Protein AF-A0A7X7SIL6-F1 (afdb_monomer_lite)

pLDDT: mean 84.8, std 18.9, range [36.66, 98.69]

Radius of gyration: 24.72 Å; chains: 1; bounding box: 40×96×41 Å

Structure (mmCIF, N/CA/C/O backbone):
data_AF-A0A7X7SIL6-F1
#
_entry.id   AF-A0A7X7SIL6-F1
#
loop_
_atom_site.group_PDB
_atom_site.id
_atom_site.type_symbol
_atom_site.label_atom_id
_atom_site.label_alt_id
_atom_site.label_comp_id
_atom_site.label_asym_id
_atom_site.label_entity_id
_atom_site.label_seq_id
_atom_site.pdbx_PDB_ins_code
_atom_site.Cartn_x
_atom_site.Cartn_y
_atom_site.Cartn_z
_atom_site.occupancy
_atom_site.B_iso_or_equiv
_atom_site.auth_seq_id
_atom_site.auth_comp_id
_atom_site.auth_asym_id
_atom_site.auth_atom_id
_atom_site.pdbx_PDB_model_num
ATOM 1 N N . MET A 1 1 ? 21.862 -79.704 17.964 1.00 36.66 1 MET A N 1
ATOM 2 C CA . MET A 1 1 ? 20.763 -79.569 16.983 1.00 36.66 1 MET A CA 1
ATOM 3 C C . MET A 1 1 ? 20.140 -78.187 17.140 1.00 36.66 1 MET A C 1
ATOM 5 O O . MET A 1 1 ? 19.714 -77.869 18.236 1.00 36.66 1 MET A O 1
ATOM 9 N N . ARG A 1 2 ? 20.135 -77.414 16.042 1.00 41.56 2 ARG A N 1
ATOM 10 C CA . ARG A 1 2 ? 19.354 -76.194 15.736 1.00 41.56 2 ARG A CA 1
ATOM 11 C C . ARG A 1 2 ? 19.562 -74.917 16.575 1.00 41.56 2 ARG A C 1
ATOM 13 O O . ARG A 1 2 ? 18.847 -74.642 17.527 1.00 41.56 2 ARG A O 1
ATOM 20 N N . MET A 1 3 ? 20.451 -74.065 16.048 1.00 43.28 3 MET A N 1
ATOM 21 C CA . MET A 1 3 ? 20.180 -72.633 15.823 1.00 43.28 3 MET A CA 1
ATOM 22 C C . MET A 1 3 ? 18.725 -72.400 15.377 1.00 43.28 3 MET A C 1
ATOM 24 O O . MET A 1 3 ? 18.294 -73.094 14.456 1.00 43.28 3 MET A O 1
ATOM 28 N N . LEU A 1 4 ? 18.044 -71.366 15.894 1.00 41.38 4 LEU A N 1
ATOM 29 C CA . LEU A 1 4 ? 17.218 -70.483 15.053 1.00 41.38 4 LEU A CA 1
ATOM 30 C C . LEU A 1 4 ? 16.840 -69.150 15.744 1.00 41.38 4 LEU A C 1
ATOM 32 O O . LEU A 1 4 ? 15.942 -69.085 16.570 1.00 41.38 4 LEU A O 1
ATOM 36 N N . ARG A 1 5 ? 17.549 -68.099 15.315 1.00 43.50 5 ARG A N 1
ATOM 37 C CA . ARG A 1 5 ? 17.065 -66.764 14.911 1.00 43.50 5 ARG A CA 1
ATOM 38 C C . ARG A 1 5 ? 16.213 -65.943 15.889 1.00 43.50 5 ARG A C 1
ATOM 40 O O . ARG A 1 5 ? 14.992 -66.022 15.918 1.00 43.50 5 ARG A O 1
ATOM 47 N N . VAL A 1 6 ? 16.910 -64.986 16.501 1.00 51.41 6 VAL A N 1
ATOM 48 C CA . VAL A 1 6 ? 16.450 -63.602 16.686 1.00 51.41 6 VAL A CA 1
ATOM 49 C C . VAL A 1 6 ? 15.884 -63.076 15.357 1.00 51.41 6 VAL A C 1
ATOM 51 O O . VAL A 1 6 ? 16.625 -63.034 14.374 1.00 51.41 6 VAL A O 1
ATOM 54 N N . LEU A 1 7 ? 14.606 -62.682 15.312 1.00 43.66 7 LEU A N 1
ATOM 55 C CA . LEU A 1 7 ? 14.088 -61.737 14.314 1.00 43.66 7 LEU A CA 1
ATOM 56 C C . LEU A 1 7 ? 12.736 -61.143 14.761 1.00 43.66 7 LEU A C 1
ATOM 58 O O . LEU A 1 7 ? 11.783 -61.883 14.966 1.00 43.66 7 LEU A O 1
ATOM 62 N N . SER A 1 8 ? 12.731 -59.816 14.926 1.00 48.06 8 SER A N 1
ATOM 63 C CA . SER A 1 8 ? 11.690 -58.795 14.687 1.00 48.06 8 SER A CA 1
ATOM 64 C C . SER A 1 8 ? 10.222 -59.247 14.529 1.00 48.06 8 SER A C 1
ATOM 66 O O . SER A 1 8 ? 9.923 -60.195 13.819 1.00 48.06 8 SER A O 1
ATOM 68 N N . ILE A 1 9 ? 9.232 -58.526 15.065 1.00 54.16 9 ILE A N 1
ATOM 69 C CA . ILE A 1 9 ? 8.715 -57.289 14.451 1.00 54.16 9 ILE A CA 1
ATOM 70 C C . ILE A 1 9 ? 8.048 -56.409 15.521 1.00 54.16 9 ILE A C 1
ATOM 72 O O . ILE A 1 9 ? 7.044 -56.769 16.130 1.00 54.16 9 ILE A O 1
ATOM 76 N N . VAL A 1 10 ? 8.626 -55.223 15.703 1.00 53.56 10 VAL A N 1
ATOM 77 C CA . VAL A 1 10 ? 7.993 -54.045 16.297 1.00 53.56 10 VAL A CA 1
ATOM 78 C C . VAL A 1 10 ? 6.973 -53.533 15.280 1.00 53.56 10 VAL A C 1
ATOM 80 O O . VAL A 1 10 ? 7.365 -53.096 14.201 1.00 53.56 10 VAL A O 1
ATOM 83 N N . LEU A 1 11 ? 5.679 -53.589 15.597 1.00 47.38 11 LEU A N 1
ATOM 84 C CA . LEU A 1 11 ? 4.640 -52.937 14.799 1.00 47.38 11 LEU A CA 1
ATOM 85 C C . LEU A 1 11 ? 4.266 -51.611 15.474 1.00 47.38 11 LEU A C 1
ATOM 87 O O . LEU A 1 11 ? 3.281 -51.513 16.200 1.00 47.38 11 LEU A O 1
ATOM 91 N N . ALA A 1 12 ? 5.105 -50.596 15.270 1.00 52.91 12 ALA A N 1
ATOM 92 C CA . ALA A 1 12 ? 4.743 -49.216 15.559 1.00 52.91 12 ALA A CA 1
ATOM 93 C C . ALA A 1 12 ? 3.782 -48.753 14.458 1.00 52.91 12 ALA A C 1
ATOM 95 O O . ALA A 1 12 ? 4.189 -48.558 13.312 1.00 52.91 12 ALA A O 1
ATOM 96 N N . VAL A 1 13 ? 2.499 -48.615 14.788 1.00 49.25 13 VAL A N 1
ATOM 97 C CA . VAL A 1 13 ? 1.532 -47.941 13.919 1.00 49.25 13 VAL A CA 1
ATOM 98 C C . VAL A 1 13 ? 1.880 -46.457 13.948 1.00 49.25 13 VAL A C 1
ATOM 100 O O . VAL A 1 13 ? 1.463 -45.713 14.831 1.00 49.25 13 VAL A O 1
ATOM 103 N N . VAL A 1 14 ? 2.714 -46.042 12.999 1.00 49.09 14 VAL A N 1
ATOM 104 C CA . VAL A 1 14 ? 2.932 -44.635 12.683 1.00 49.09 14 VAL A CA 1
ATOM 105 C C . VAL A 1 14 ? 1.649 -44.171 12.006 1.00 49.09 14 VAL A C 1
ATOM 107 O O . VAL A 1 14 ? 1.448 -44.400 10.813 1.00 49.09 14 VAL A O 1
ATOM 110 N N . VAL A 1 15 ? 0.727 -43.588 12.775 1.00 54.38 15 VAL A N 1
ATOM 111 C CA . VAL A 1 15 ? -0.378 -42.838 12.179 1.00 54.38 15 VAL A CA 1
ATOM 112 C C . VAL A 1 15 ? 0.256 -41.616 11.529 1.00 54.38 15 VAL A C 1
ATOM 114 O O . VAL A 1 15 ? 0.599 -40.633 12.178 1.00 54.38 15 VAL A O 1
ATOM 117 N N . SER A 1 16 ? 0.491 -41.759 10.230 1.00 52.75 16 SER A N 1
ATOM 118 C CA . SER A 1 16 ? 0.848 -40.718 9.279 1.00 52.75 16 SER A CA 1
ATOM 119 C C . SER A 1 16 ? -0.270 -39.675 9.237 1.00 52.75 16 SER A C 1
ATOM 121 O O . SER A 1 16 ? -1.106 -39.680 8.335 1.00 52.75 16 SER A O 1
ATOM 123 N N . GLY A 1 17 ? -0.300 -38.784 10.224 1.00 45.69 17 GLY A N 1
ATOM 124 C CA . GLY A 1 17 ? -1.088 -37.560 10.188 1.00 45.69 17 GLY A CA 1
ATOM 125 C C . GLY A 1 17 ? -0.399 -36.529 9.304 1.00 45.69 17 GLY A C 1
ATOM 126 O O . GLY A 1 17 ? 0.140 -35.548 9.801 1.00 45.69 17 GLY A O 1
ATOM 127 N N . CYS A 1 18 ? -0.387 -36.752 7.989 1.00 51.84 18 CYS A N 1
ATOM 128 C CA . CYS A 1 18 ? -0.218 -35.656 7.040 1.00 51.84 18 CYS A CA 1
ATOM 129 C C . CYS A 1 18 ? -1.530 -34.868 6.998 1.00 51.84 18 CYS A C 1
ATOM 131 O O . CYS A 1 18 ? -2.271 -34.939 6.023 1.00 51.84 18 CYS A O 1
ATOM 133 N N . GLU A 1 19 ? -1.830 -34.116 8.053 1.00 47.69 19 GLU A N 1
ATOM 134 C CA . GLU A 1 19 ? -2.733 -32.978 7.922 1.00 47.69 19 GLU A CA 1
ATOM 135 C C . GLU A 1 19 ? -1.925 -31.840 7.299 1.00 47.69 19 GLU A C 1
ATOM 137 O O . GLU A 1 19 ? -1.434 -30.933 7.966 1.00 47.69 19 GLU A O 1
ATOM 142 N N . LEU A 1 20 ? -1.750 -31.906 5.978 1.00 50.84 20 LEU A N 1
ATOM 143 C CA . LEU A 1 20 ? -1.541 -30.699 5.191 1.00 50.84 20 LEU A CA 1
ATOM 144 C C . LEU A 1 20 ? -2.877 -29.950 5.207 1.00 50.84 20 LEU A C 1
ATOM 146 O O . LEU A 1 20 ? -3.678 -30.038 4.280 1.00 50.84 20 LEU A O 1
ATOM 150 N N . VAL A 1 21 ? -3.124 -29.236 6.305 1.00 46.41 21 VAL A N 1
ATOM 151 C CA . VAL A 1 21 ? -4.062 -28.117 6.318 1.00 46.41 21 VAL A CA 1
ATOM 152 C C . VAL A 1 21 ? -3.401 -27.028 5.482 1.00 46.41 21 VAL A C 1
ATOM 154 O O . VAL A 1 21 ? -2.715 -26.150 5.991 1.00 46.41 21 VAL A O 1
ATOM 157 N N . THR A 1 22 ? -3.526 -27.121 4.162 1.00 49.50 22 THR A N 1
ATOM 158 C CA . THR A 1 22 ? -3.454 -25.920 3.336 1.00 49.50 22 THR A CA 1
ATOM 159 C C . THR A 1 22 ? -4.749 -25.170 3.593 1.00 49.50 22 THR A C 1
ATOM 161 O O . THR A 1 22 ? -5.780 -25.497 3.003 1.00 49.50 22 THR A O 1
ATOM 164 N N . ASP A 1 23 ? -4.698 -24.231 4.538 1.00 45.03 23 ASP A N 1
ATOM 165 C CA . ASP A 1 23 ? -5.733 -23.215 4.701 1.00 45.03 23 ASP A CA 1
ATOM 166 C C . ASP A 1 23 ? -5.924 -22.525 3.333 1.00 45.03 23 ASP A C 1
ATOM 168 O O . ASP A 1 23 ? -4.926 -22.126 2.718 1.00 45.03 23 ASP A O 1
ATOM 172 N N . PRO A 1 24 ? -7.147 -22.423 2.779 1.00 47.84 24 PRO A N 1
ATOM 173 C CA . PRO A 1 24 ? -7.345 -21.943 1.415 1.00 47.84 24 PRO A CA 1
ATOM 174 C C . PRO A 1 24 ? -7.050 -20.448 1.191 1.00 47.84 24 PRO A C 1
ATOM 176 O O . PRO A 1 24 ? -7.373 -19.958 0.112 1.00 47.84 24 PRO A O 1
ATOM 179 N N . ASN A 1 25 ? -6.499 -19.701 2.161 1.00 47.56 25 ASN A N 1
ATOM 180 C CA . ASN A 1 25 ? -6.504 -18.232 2.106 1.00 47.56 25 ASN A CA 1
ATOM 181 C C . ASN A 1 25 ? -5.239 -17.492 2.590 1.00 47.56 25 ASN A C 1
ATOM 183 O O . ASN A 1 25 ? -5.263 -16.265 2.713 1.00 47.56 25 ASN A O 1
ATOM 187 N N . ASP A 1 26 ? -4.119 -18.178 2.823 1.00 48.88 26 ASP A N 1
ATOM 188 C CA . ASP A 1 26 ? -2.876 -17.534 3.278 1.00 48.88 26 ASP A CA 1
ATOM 189 C C . ASP A 1 26 ? -2.057 -16.921 2.124 1.00 48.88 26 ASP A C 1
ATOM 191 O O . ASP A 1 26 ? -0.879 -17.233 1.936 1.00 48.88 26 ASP A O 1
ATOM 195 N N . ASP A 1 27 ? -2.636 -15.994 1.351 1.00 63.75 27 ASP A N 1
ATOM 196 C CA . ASP A 1 27 ? -1.776 -15.026 0.663 1.00 63.75 27 ASP A CA 1
ATOM 197 C C . ASP A 1 27 ? -1.141 -14.146 1.752 1.00 63.75 27 ASP A C 1
ATOM 199 O O . ASP A 1 27 ? -1.868 -13.404 2.422 1.00 63.75 27 ASP A O 1
ATOM 203 N N . PRO A 1 28 ? 0.193 -14.164 1.960 1.00 64.31 28 PRO A N 1
ATOM 204 C CA . PRO A 1 28 ? 0.844 -13.351 2.985 1.00 64.31 28 PRO A CA 1
ATOM 205 C C . PRO A 1 28 ? 0.574 -11.845 2.830 1.00 64.31 28 PRO A C 1
ATOM 207 O O . PRO A 1 28 ? 0.765 -11.102 3.794 1.00 64.31 28 PRO A O 1
ATOM 210 N N . ARG A 1 29 ? 0.086 -11.386 1.672 1.00 74.62 29 ARG A N 1
ATOM 211 C CA . ARG A 1 29 ? -0.189 -9.980 1.351 1.00 74.62 29 ARG A CA 1
ATOM 212 C C . ARG A 1 29 ? -1.513 -9.445 1.918 1.00 74.62 29 ARG A C 1
ATOM 214 O O . ARG A 1 29 ? -1.580 -8.248 2.175 1.00 74.62 29 ARG A O 1
ATOM 221 N N . GLY A 1 30 ? -2.518 -10.290 2.168 1.00 88.88 30 GLY A N 1
ATOM 222 C CA . GLY A 1 30 ? -3.854 -9.864 2.619 1.00 88.88 30 GLY A CA 1
ATOM 223 C C . GLY A 1 30 ? -4.868 -9.761 1.477 1.00 88.88 30 GLY A C 1
ATOM 224 O O . GLY A 1 30 ? -4.759 -10.477 0.488 1.00 88.88 30 GLY A O 1
ATOM 225 N N . THR A 1 31 ? -5.857 -8.878 1.611 1.00 94.38 31 THR A N 1
ATOM 226 C CA . THR A 1 31 ? -6.862 -8.605 0.572 1.00 94.38 31 THR A CA 1
ATOM 227 C C . THR A 1 31 ? -6.359 -7.507 -0.358 1.00 94.38 31 THR A C 1
ATOM 229 O O . THR A 1 31 ? -5.846 -6.486 0.101 1.00 94.38 31 THR A O 1
ATOM 232 N N . ARG A 1 32 ? -6.514 -7.692 -1.672 1.00 96.31 32 ARG A N 1
ATOM 233 C CA . ARG A 1 32 ? -6.172 -6.668 -2.668 1.00 96.31 32 ARG A CA 1
ATOM 234 C C . ARG A 1 32 ? -7.030 -5.419 -2.461 1.00 96.31 32 ARG A C 1
ATOM 236 O O . ARG A 1 32 ? -8.249 -5.531 -2.349 1.00 96.31 32 ARG A O 1
ATOM 243 N N . LEU A 1 33 ? -6.405 -4.246 -2.461 1.00 96.81 33 LEU A N 1
ATOM 244 C CA . LEU A 1 33 ? -7.125 -2.978 -2.398 1.00 96.81 33 LEU A CA 1
ATOM 245 C C . LEU A 1 33 ? -7.866 -2.699 -3.721 1.00 96.81 33 LEU A C 1
ATOM 247 O O . LEU A 1 33 ? -7.310 -2.957 -4.798 1.00 96.81 33 LEU A O 1
ATOM 251 N N . PRO A 1 34 ? -9.107 -2.179 -3.664 1.00 95.62 34 PRO A N 1
ATOM 252 C CA . PRO A 1 34 ? -9.817 -1.666 -4.834 1.00 95.62 34 PRO A CA 1
ATOM 253 C C . PRO A 1 34 ? -9.028 -0.574 -5.570 1.00 95.62 34 PRO A C 1
ATOM 255 O O . PRO A 1 34 ? -8.187 0.100 -4.981 1.00 95.62 34 PRO A O 1
ATOM 258 N N . SER A 1 35 ? -9.334 -0.344 -6.850 1.00 92.62 35 SER A N 1
ATOM 259 C CA . SER A 1 35 ? -8.686 0.709 -7.655 1.00 92.62 35 SER A CA 1
ATOM 260 C C . SER A 1 35 ? -8.896 2.123 -7.114 1.00 92.62 35 SER A C 1
ATOM 262 O O . SER A 1 35 ? -8.065 2.990 -7.356 1.00 92.62 35 SER A O 1
ATOM 264 N N . ASP A 1 36 ? -9.988 2.346 -6.386 1.00 96.06 36 ASP A N 1
ATOM 265 C CA . ASP A 1 36 ? -10.307 3.645 -5.781 1.00 96.06 36 ASP A CA 1
ATOM 266 C C . ASP A 1 36 ? -9.560 3.856 -4.450 1.00 96.06 36 ASP A C 1
ATOM 268 O O . ASP A 1 36 ? -9.500 4.966 -3.928 1.00 96.06 36 ASP A O 1
ATOM 272 N N . ASP A 1 37 ? -8.962 2.785 -3.922 1.00 97.31 37 ASP A N 1
ATOM 273 C CA . ASP A 1 37 ? -8.231 2.747 -2.656 1.00 97.31 37 ASP A CA 1
ATOM 274 C C . ASP A 1 37 ? -6.735 2.502 -2.853 1.00 97.31 37 ASP A C 1
ATOM 276 O O . ASP A 1 37 ? -5.971 2.530 -1.890 1.00 97.31 37 ASP A O 1
ATOM 280 N N . PHE A 1 38 ? -6.294 2.249 -4.083 1.00 98.00 38 PHE A N 1
ATOM 281 C CA . PHE A 1 38 ? -4.886 2.139 -4.411 1.00 98.00 38 PHE A CA 1
ATOM 282 C C . PHE A 1 38 ? -4.599 2.669 -5.809 1.00 98.00 38 PHE A C 1
ATOM 284 O O . PHE A 1 38 ? -5.112 2.161 -6.808 1.00 98.00 38 PHE A O 1
ATOM 291 N N . SER A 1 39 ? -3.677 3.623 -5.882 1.00 97.19 39 SER A N 1
ATOM 292 C CA . SER A 1 39 ? -3.129 4.107 -7.139 1.00 97.19 39 SER A CA 1
ATOM 293 C C . SER A 1 39 ? -1.608 4.153 -7.073 1.00 97.19 39 SER A C 1
ATOM 295 O O . SER A 1 39 ? -1.006 4.350 -6.019 1.00 97.19 39 SER A O 1
ATOM 297 N N . ALA A 1 40 ? -0.964 3.949 -8.218 1.00 96.06 40 ALA A N 1
ATOM 298 C CA . ALA A 1 40 ? 0.470 4.134 -8.345 1.00 96.06 40 ALA A CA 1
ATOM 299 C C . ALA A 1 40 ? 0.819 4.622 -9.745 1.00 96.06 40 ALA A C 1
ATOM 301 O O . ALA A 1 40 ? 0.290 4.133 -10.748 1.00 96.06 40 ALA A O 1
ATOM 302 N N . ARG A 1 41 ? 1.752 5.566 -9.817 1.00 93.75 41 ARG A N 1
ATOM 303 C CA . ARG A 1 41 ? 2.192 6.191 -11.064 1.00 93.75 41 ARG A CA 1
ATOM 304 C C . ARG A 1 41 ? 3.706 6.243 -11.135 1.00 93.75 41 ARG A C 1
ATOM 306 O O . ARG A 1 41 ? 4.373 6.544 -10.148 1.00 93.75 41 ARG A O 1
ATOM 313 N N . LEU A 1 42 ? 4.245 5.968 -12.321 1.00 91.94 42 LEU A N 1
ATOM 314 C CA . LEU A 1 42 ? 5.660 6.188 -12.593 1.00 91.94 42 LEU A CA 1
ATOM 315 C C . LEU A 1 42 ? 5.936 7.697 -12.533 1.00 91.94 42 LEU A C 1
ATOM 317 O O . LEU A 1 42 ? 5.282 8.469 -13.230 1.00 91.94 42 LEU A O 1
ATOM 321 N N . VAL A 1 43 ? 6.891 8.100 -11.704 1.00 89.81 43 VAL A N 1
ATOM 322 C CA . VAL A 1 43 ? 7.381 9.476 -11.592 1.00 89.81 43 VAL A CA 1
ATOM 323 C C . VAL A 1 43 ? 8.572 9.616 -12.533 1.00 89.81 43 VAL A C 1
ATOM 325 O O . VAL A 1 43 ? 9.552 8.873 -12.410 1.00 89.81 43 VAL A O 1
ATOM 328 N N . GLN A 1 44 ? 8.478 10.519 -13.509 1.00 80.44 44 GLN A N 1
ATOM 329 C CA . GLN A 1 44 ? 9.534 10.703 -14.497 1.00 80.44 44 GLN A CA 1
ATOM 330 C C . GLN A 1 44 ? 10.676 11.532 -13.907 1.00 80.44 44 GLN A C 1
ATOM 332 O O . GLN A 1 44 ? 10.488 12.400 -13.056 1.00 80.44 44 GLN A O 1
ATOM 337 N N . SER A 1 45 ? 11.901 11.259 -14.356 1.00 65.38 45 SER A N 1
ATOM 338 C CA . SER A 1 45 ? 13.062 12.064 -13.978 1.00 65.38 45 SER A CA 1
ATOM 339 C C . SER A 1 45 ? 12.887 13.493 -14.508 1.00 65.38 45 SER A C 1
ATOM 341 O O . SER A 1 45 ? 12.918 13.699 -15.717 1.00 65.38 45 SER A O 1
ATOM 343 N N . GLY A 1 46 ? 12.692 14.459 -13.606 1.00 64.38 46 GLY A N 1
ATOM 344 C CA . GLY A 1 46 ? 12.373 15.858 -13.932 1.00 64.38 46 GLY A CA 1
ATOM 345 C C . GLY A 1 46 ? 11.025 16.339 -13.380 1.00 64.38 46 GLY A C 1
ATOM 346 O O . GLY A 1 46 ? 10.788 17.545 -13.359 1.00 64.38 46 GLY A O 1
ATOM 347 N N . ASP A 1 47 ? 10.182 15.422 -12.898 1.00 69.44 47 ASP A N 1
ATOM 348 C CA . ASP A 1 47 ? 8.964 15.744 -12.152 1.00 69.44 47 ASP A CA 1
ATOM 349 C C . ASP A 1 47 ? 9.276 16.202 -10.714 1.00 69.44 47 ASP A C 1
ATOM 351 O O . ASP A 1 47 ? 10.427 16.221 -10.265 1.00 69.44 47 ASP A O 1
ATOM 355 N N . ALA A 1 48 ? 8.215 16.554 -9.981 1.00 68.88 48 ALA A N 1
ATOM 356 C CA . ALA A 1 48 ? 8.239 16.772 -8.538 1.00 68.88 48 ALA A CA 1
ATOM 357 C C . ALA A 1 48 ? 9.022 15.664 -7.793 1.00 68.88 48 ALA A C 1
ATOM 359 O O . ALA A 1 48 ? 9.055 14.515 -8.253 1.00 68.88 48 ALA A O 1
ATOM 360 N N . PRO A 1 49 ? 9.641 15.987 -6.639 1.00 80.38 49 PRO A N 1
ATOM 361 C CA . PRO A 1 49 ? 10.353 15.003 -5.831 1.00 80.38 49 PRO A CA 1
ATOM 362 C C . PRO A 1 49 ? 9.456 13.808 -5.495 1.00 80.38 49 PRO A C 1
ATOM 364 O O . PRO A 1 49 ? 8.230 13.928 -5.435 1.00 80.38 49 PRO A O 1
ATOM 367 N N . LEU A 1 50 ? 10.080 12.645 -5.281 1.00 83.81 50 LEU A N 1
ATOM 368 C CA . LEU A 1 50 ? 9.343 11.467 -4.839 1.00 83.81 50 LEU A CA 1
ATOM 369 C C . LEU A 1 50 ? 8.615 11.777 -3.531 1.00 83.81 50 LEU A C 1
ATOM 371 O O . LEU A 1 50 ? 9.223 12.398 -2.657 1.00 83.81 50 LEU A O 1
ATOM 375 N N . PRO A 1 51 ? 7.345 11.358 -3.397 1.00 84.56 51 PRO A N 1
ATOM 376 C CA . PRO A 1 51 ? 6.618 11.554 -2.156 1.00 84.56 51 PRO A CA 1
ATOM 377 C C . PRO A 1 51 ? 7.372 10.868 -1.016 1.00 84.56 51 PRO A C 1
ATOM 379 O O . PRO A 1 51 ? 7.792 9.711 -1.134 1.00 84.56 51 PRO A O 1
ATOM 382 N N . GLU A 1 52 ? 7.562 11.607 0.073 1.00 91.44 52 GLU A N 1
ATOM 383 C CA . GLU A 1 52 ? 8.003 11.023 1.333 1.00 91.44 52 GLU A CA 1
ATOM 384 C C . GLU A 1 52 ? 6.922 10.075 1.854 1.00 91.44 52 GLU A C 1
ATOM 386 O O . GLU A 1 52 ? 5.736 10.245 1.565 1.00 91.44 52 GLU A O 1
ATOM 391 N N . LEU A 1 53 ? 7.340 9.050 2.596 1.00 96.44 53 LEU A N 1
ATOM 392 C CA . LEU A 1 53 ? 6.398 8.120 3.198 1.00 96.44 53 LEU A CA 1
ATOM 393 C C . LEU A 1 53 ? 5.625 8.834 4.307 1.00 96.44 53 LEU A C 1
ATOM 395 O O . LEU A 1 53 ? 6.223 9.365 5.240 1.00 96.44 53 LEU A O 1
ATOM 399 N N . LEU A 1 54 ? 4.304 8.829 4.191 1.00 97.94 54 LEU A N 1
ATOM 400 C CA . LEU A 1 54 ? 3.401 9.550 5.071 1.00 97.94 54 LEU A CA 1
ATOM 401 C C . LEU A 1 54 ? 2.205 8.663 5.393 1.00 97.94 54 LEU A C 1
ATOM 403 O O . LEU A 1 54 ? 1.501 8.215 4.491 1.00 97.94 54 LEU A O 1
ATOM 407 N N . ILE A 1 55 ? 1.972 8.430 6.683 1.00 98.50 55 ILE A N 1
ATOM 408 C CA . ILE A 1 55 ? 0.864 7.622 7.191 1.00 98.50 55 ILE A CA 1
ATOM 409 C C . ILE A 1 55 ? -0.062 8.543 7.982 1.00 98.50 55 ILE A C 1
ATOM 411 O O . ILE A 1 55 ? 0.373 9.277 8.867 1.00 98.50 55 ILE A O 1
ATOM 415 N N . ARG A 1 56 ? -1.354 8.531 7.655 1.00 98.38 56 ARG A N 1
ATOM 416 C CA . ARG A 1 56 ? -2.366 9.352 8.323 1.00 98.38 56 ARG A CA 1
ATOM 417 C C . ARG A 1 56 ? -3.569 8.507 8.679 1.00 98.38 56 ARG A C 1
ATOM 419 O O . ARG A 1 56 ? -4.054 7.739 7.857 1.00 98.38 56 ARG A O 1
ATOM 426 N N . GLY A 1 57 ? -4.061 8.674 9.896 1.00 97.56 57 GLY A N 1
ATOM 427 C CA . GLY A 1 57 ? -5.419 8.268 10.224 1.00 97.56 57 GLY A CA 1
ATOM 428 C C . GLY A 1 57 ? -6.396 9.378 9.841 1.00 97.56 57 GLY A C 1
ATOM 429 O O . GLY A 1 57 ? -6.027 10.553 9.811 1.00 97.56 57 GLY A O 1
ATOM 430 N N . GLY A 1 58 ? -7.617 8.989 9.513 1.00 95.31 58 GLY A N 1
ATOM 431 C CA . GLY A 1 58 ? -8.738 9.885 9.270 1.00 95.31 58 GLY A CA 1
ATOM 432 C C . GLY A 1 58 ? -10.038 9.210 9.684 1.00 95.31 58 GLY A C 1
ATOM 433 O O . GLY A 1 58 ? -10.022 8.183 10.369 1.00 95.31 58 GLY A O 1
ATOM 434 N N . ASP A 1 59 ? -11.163 9.762 9.249 1.00 96.19 59 ASP A N 1
ATOM 435 C CA . ASP A 1 59 ? -12.483 9.249 9.608 1.00 96.19 59 ASP A CA 1
ATOM 436 C C . ASP A 1 59 ? -12.734 7.851 9.033 1.00 96.19 59 ASP A C 1
ATOM 438 O O . ASP A 1 59 ? -12.903 7.662 7.825 1.00 96.19 59 ASP A O 1
ATOM 442 N N . GLY A 1 60 ? -12.702 6.839 9.901 1.00 96.75 60 GLY A N 1
ATOM 443 C CA . GLY A 1 60 ? -12.896 5.437 9.528 1.00 96.75 60 GLY A CA 1
ATOM 444 C C . GLY A 1 60 ? -11.855 4.858 8.557 1.00 96.75 60 GLY A C 1
ATOM 445 O O . GLY A 1 60 ? -12.117 3.824 7.930 1.00 96.75 60 GLY A O 1
ATOM 446 N N . HIS A 1 61 ? -10.691 5.498 8.385 1.00 97.62 61 HIS A N 1
ATOM 447 C CA . HIS A 1 61 ? -9.662 5.031 7.455 1.00 97.62 61 HIS A CA 1
ATOM 448 C C . HIS A 1 61 ? -8.226 5.386 7.861 1.00 97.62 61 HIS A C 1
ATOM 450 O O . HIS A 1 61 ? -7.972 6.273 8.671 1.00 97.62 61 HIS A O 1
ATOM 456 N N . VAL A 1 62 ? -7.277 4.689 7.237 1.00 98.44 62 VAL A N 1
ATOM 457 C CA . VAL A 1 62 ? -5.854 5.043 7.198 1.00 98.44 62 VAL A CA 1
ATOM 458 C C . VAL A 1 62 ? -5.464 5.316 5.750 1.00 98.44 62 VAL A C 1
ATOM 460 O O . VAL A 1 62 ? -5.733 4.486 4.883 1.00 98.44 62 VAL A O 1
ATOM 463 N N . ALA A 1 63 ? -4.809 6.444 5.497 1.00 98.31 63 ALA A N 1
ATOM 464 C CA . ALA A 1 63 ? -4.219 6.806 4.214 1.00 98.31 63 ALA A CA 1
ATOM 465 C C . ALA A 1 63 ? -2.688 6.724 4.287 1.00 98.31 63 ALA A C 1
ATOM 467 O O . ALA A 1 63 ? -2.077 7.132 5.278 1.00 98.31 63 ALA A O 1
ATOM 468 N N . VAL A 1 64 ? -2.070 6.192 3.235 1.00 98.50 64 VAL A N 1
ATOM 469 C CA . VAL A 1 64 ? -0.618 6.081 3.088 1.00 98.50 64 VAL A CA 1
ATOM 470 C C . VAL A 1 64 ? -0.207 6.615 1.727 1.00 98.50 64 VAL A C 1
ATOM 472 O O . VAL A 1 64 ? -0.665 6.123 0.696 1.00 98.50 64 VAL A O 1
ATOM 475 N N . GLU A 1 65 ? 0.704 7.576 1.729 1.00 98.06 65 GLU A N 1
ATOM 476 C CA . GLU A 1 65 ? 1.370 8.086 0.533 1.00 98.06 65 GLU A CA 1
ATOM 477 C C . GLU A 1 65 ? 2.847 7.715 0.604 1.00 98.06 65 GLU A C 1
ATOM 479 O O . GLU A 1 65 ? 3.446 7.740 1.678 1.00 98.06 65 GLU A O 1
ATOM 484 N N . GLY A 1 66 ? 3.454 7.351 -0.521 1.00 97.00 66 GLY A N 1
ATOM 485 C CA . GLY A 1 66 ? 4.875 7.033 -0.525 1.00 97.00 66 GLY A CA 1
ATOM 486 C C . GLY A 1 66 ? 5.424 6.703 -1.899 1.00 97.00 66 GLY A C 1
ATOM 487 O O . GLY A 1 66 ? 4.744 6.815 -2.920 1.00 97.00 66 GLY A O 1
ATOM 488 N N . ALA A 1 67 ? 6.691 6.299 -1.928 1.00 96.31 67 ALA A N 1
ATOM 489 C CA . ALA A 1 67 ? 7.390 5.960 -3.157 1.00 96.31 67 ALA A CA 1
ATOM 490 C C . ALA A 1 67 ? 7.980 4.548 -3.119 1.00 96.31 67 ALA A C 1
ATOM 492 O O . ALA A 1 67 ? 8.546 4.113 -2.118 1.00 96.31 67 ALA A O 1
ATOM 493 N N . PHE A 1 68 ? 7.912 3.846 -4.247 1.00 96.56 68 PHE A N 1
ATOM 494 C CA . PHE A 1 68 ? 8.511 2.536 -4.457 1.00 96.56 68 PHE A CA 1
ATOM 495 C C . PHE A 1 68 ? 9.555 2.618 -5.571 1.00 96.56 68 PHE A C 1
ATOM 497 O O . PHE A 1 68 ? 9.239 2.903 -6.728 1.00 96.56 68 PHE A O 1
ATOM 504 N N . VAL A 1 69 ? 10.809 2.319 -5.235 1.00 94.31 69 VAL A N 1
ATOM 505 C CA . VAL A 1 69 ? 11.921 2.302 -6.193 1.00 94.31 69 VAL A CA 1
ATOM 506 C C . VAL A 1 69 ? 12.157 0.886 -6.714 1.00 94.31 69 VAL A C 1
ATOM 508 O O . VAL A 1 69 ? 12.220 -0.082 -5.957 1.00 94.31 69 VAL A O 1
ATOM 511 N N . THR A 1 70 ? 12.319 0.764 -8.026 1.00 94.31 70 THR A N 1
ATOM 512 C CA . THR A 1 70 ? 12.534 -0.499 -8.737 1.00 94.31 70 THR A CA 1
ATOM 513 C C . THR A 1 70 ? 13.748 -0.400 -9.669 1.00 94.31 70 THR A C 1
ATOM 515 O O . THR A 1 70 ? 14.089 0.693 -10.127 1.00 94.31 70 THR A O 1
ATOM 518 N N . PRO A 1 71 ? 14.406 -1.525 -10.009 1.00 93.06 71 PRO A N 1
ATOM 519 C CA . PRO A 1 71 ? 15.580 -1.497 -10.885 1.00 93.06 71 PRO A CA 1
ATOM 520 C C . PRO A 1 71 ? 15.299 -1.002 -12.311 1.00 93.06 71 PRO A C 1
ATOM 522 O O . PRO A 1 71 ? 16.210 -0.501 -12.962 1.00 93.06 71 PRO A O 1
ATOM 525 N N . VAL A 1 72 ? 14.066 -1.190 -12.802 1.00 93.31 72 VAL A N 1
ATOM 526 C CA . VAL A 1 72 ? 13.583 -0.766 -14.129 1.00 93.31 72 VAL A CA 1
ATOM 527 C C . VAL A 1 72 ? 12.109 -0.352 -14.054 1.00 93.31 72 VAL A C 1
ATOM 529 O O . VAL A 1 72 ? 11.427 -0.882 -13.190 1.00 93.31 72 VAL A O 1
ATOM 532 N N . PRO A 1 73 ? 11.544 0.489 -14.942 1.00 92.69 73 PRO A N 1
ATOM 533 C CA . PRO A 1 73 ? 10.155 0.953 -14.818 1.00 92.69 73 PRO A CA 1
ATOM 534 C C . PRO A 1 73 ? 9.096 -0.062 -15.288 1.00 92.69 73 PRO A C 1
ATOM 536 O O . PRO A 1 73 ? 7.908 0.248 -15.324 1.00 92.69 73 PRO A O 1
ATOM 539 N N . CYS A 1 74 ? 9.483 -1.281 -15.667 1.00 93.50 74 CYS A N 1
ATOM 540 C CA . CYS A 1 74 ? 8.549 -2.296 -16.165 1.00 93.50 74 CYS A CA 1
ATOM 541 C C . CYS A 1 74 ? 7.977 -3.143 -15.032 1.00 93.50 74 CYS A C 1
ATOM 543 O O . CYS A 1 74 ? 8.173 -4.358 -14.993 1.00 93.50 74 CYS A O 1
ATOM 545 N N . TYR A 1 75 ? 7.266 -2.488 -14.121 1.00 94.81 75 TYR A N 1
ATOM 546 C CA . TYR A 1 75 ? 6.517 -3.131 -13.050 1.00 94.81 75 TYR A CA 1
ATOM 547 C C . TYR A 1 75 ? 5.055 -2.680 -13.076 1.00 94.81 75 TYR A C 1
ATOM 549 O O . TYR A 1 75 ? 4.725 -1.577 -13.522 1.00 94.81 75 TYR A O 1
ATOM 557 N N . THR A 1 76 ? 4.167 -3.570 -12.650 1.00 93.44 76 THR A N 1
ATOM 558 C CA . THR A 1 76 ? 2.821 -3.229 -12.193 1.00 93.44 76 THR A CA 1
ATOM 559 C C . THR A 1 76 ? 2.873 -3.149 -10.678 1.00 93.44 76 THR A C 1
ATOM 561 O O . THR A 1 76 ? 3.458 -4.022 -10.035 1.00 93.44 76 THR A O 1
ATOM 564 N N . MET A 1 77 ? 2.279 -2.099 -10.127 1.00 96.06 77 MET A N 1
ATOM 565 C CA . MET A 1 77 ? 2.170 -1.914 -8.688 1.00 96.06 77 MET A CA 1
ATOM 566 C C . MET A 1 77 ? 0.778 -2.342 -8.235 1.00 96.06 77 MET A C 1
ATOM 568 O O . MET A 1 77 ? -0.202 -2.039 -8.914 1.00 96.06 77 MET A O 1
ATOM 572 N N . GLU A 1 78 ? 0.689 -3.010 -7.091 1.00 96.75 78 GLU A N 1
ATOM 573 C CA . GLU A 1 78 ? -0.582 -3.359 -6.452 1.00 96.75 78 GLU A CA 1
ATOM 574 C C . GLU A 1 78 ? -0.487 -3.131 -4.941 1.00 96.75 78 GLU A C 1
ATOM 576 O O . GLU A 1 78 ? 0.578 -3.319 -4.347 1.00 96.75 78 GLU A O 1
ATOM 581 N N . GLY A 1 79 ? -1.595 -2.723 -4.326 1.00 97.25 79 GLY A N 1
ATOM 582 C CA . GLY A 1 79 ? -1.725 -2.558 -2.884 1.00 97.25 79 GLY A CA 1
ATOM 583 C C . GLY A 1 79 ? -2.535 -3.698 -2.279 1.00 97.25 79 GLY A C 1
ATOM 584 O O . GLY A 1 79 ? -3.563 -4.103 -2.823 1.00 97.25 79 GLY A O 1
ATOM 585 N N . TRP A 1 80 ? -2.075 -4.204 -1.144 1.00 97.81 80 TRP A N 1
ATOM 586 C CA . TRP A 1 80 ? -2.720 -5.277 -0.397 1.00 97.81 80 TRP A CA 1
ATOM 587 C C . TRP A 1 80 ? -2.786 -4.899 1.071 1.00 97.81 80 TRP A C 1
ATOM 589 O O . TRP A 1 80 ? -1.800 -4.406 1.616 1.00 97.81 80 TRP A O 1
ATOM 599 N N . ALA A 1 81 ? -3.919 -5.143 1.714 1.00 97.25 81 ALA A N 1
ATOM 600 C CA . ALA A 1 81 ? -4.120 -4.802 3.110 1.00 97.25 81 ALA A CA 1
ATOM 601 C C . ALA A 1 81 ? -4.637 -5.996 3.908 1.00 97.25 81 ALA A C 1
ATOM 603 O O . ALA A 1 81 ? -5.489 -6.765 3.456 1.00 97.25 81 ALA A O 1
ATOM 604 N N . ARG A 1 82 ? -4.159 -6.120 5.143 1.00 96.56 82 ARG A N 1
ATOM 605 C CA . ARG A 1 82 ? -4.735 -7.005 6.150 1.00 96.56 82 ARG A CA 1
ATOM 606 C C . ARG A 1 82 ? -4.931 -6.236 7.445 1.00 96.56 82 ARG A C 1
ATOM 608 O O . ARG A 1 82 ? -4.001 -5.612 7.942 1.00 96.56 82 ARG A O 1
ATOM 615 N N . VAL A 1 83 ? -6.125 -6.331 8.016 1.00 96.50 83 VAL A N 1
ATOM 616 C CA . VAL A 1 83 ? -6.430 -5.749 9.325 1.00 96.50 83 VAL A CA 1
ATOM 617 C C . VAL A 1 83 ? -6.550 -6.877 10.343 1.00 96.50 83 VAL A C 1
ATOM 619 O O . VAL A 1 83 ? -7.321 -7.817 10.152 1.00 96.50 83 VAL A O 1
ATOM 622 N N . ARG A 1 84 ? -5.759 -6.811 11.417 1.00 94.50 84 ARG A N 1
ATOM 623 C CA . ARG A 1 84 ? -5.775 -7.769 12.533 1.00 94.50 84 ARG A CA 1
ATOM 624 C C . ARG A 1 84 ? -5.881 -6.998 13.844 1.00 94.50 84 ARG A C 1
ATOM 626 O O . ARG A 1 84 ? -4.889 -6.475 14.346 1.00 94.50 84 ARG A O 1
ATOM 633 N N . GLY A 1 85 ? -7.090 -6.900 14.392 1.00 94.81 85 GLY A N 1
ATOM 634 C CA . GLY A 1 85 ? -7.348 -6.069 15.570 1.00 94.81 85 GLY A CA 1
ATOM 635 C C . GLY A 1 85 ? -7.008 -4.600 15.296 1.00 94.81 85 GLY A C 1
ATOM 636 O O . GLY A 1 85 ? -7.567 -4.002 14.384 1.00 94.81 85 GLY A O 1
ATOM 637 N N . ARG A 1 86 ? -6.066 -4.036 16.063 1.00 97.56 86 ARG A N 1
ATOM 638 C CA . ARG A 1 86 ? -5.563 -2.656 15.913 1.00 97.56 86 ARG A CA 1
ATOM 639 C C . ARG A 1 86 ? -4.281 -2.559 15.080 1.00 97.56 86 ARG A C 1
ATOM 641 O O . ARG A 1 86 ? -3.510 -1.620 15.225 1.00 97.56 86 ARG A O 1
ATOM 648 N N . THR A 1 87 ? -4.021 -3.539 14.218 1.00 98.19 87 THR A N 1
ATOM 649 C CA . THR A 1 87 ? -2.883 -3.515 13.293 1.00 98.19 87 THR A CA 1
ATOM 650 C C . THR A 1 87 ? -3.367 -3.509 11.849 1.00 98.19 87 THR A C 1
ATOM 652 O O . THR A 1 87 ? -4.129 -4.392 11.452 1.00 98.19 87 THR A O 1
ATOM 655 N N . VAL A 1 88 ? -2.876 -2.548 11.066 1.00 98.25 88 VAL A N 1
ATOM 656 C CA . VAL A 1 88 ? -3.021 -2.498 9.607 1.00 98.25 88 VAL A CA 1
ATOM 657 C C . VAL A 1 88 ? -1.696 -2.920 8.977 1.00 98.25 88 VAL A C 1
ATOM 659 O O . VAL A 1 88 ? -0.682 -2.249 9.136 1.00 98.25 88 VAL A O 1
ATOM 662 N N . GLU A 1 89 ? -1.693 -4.035 8.257 1.00 98.06 89 GLU A N 1
ATOM 663 C CA . GLU A 1 89 ? -0.558 -4.494 7.456 1.00 98.06 89 GLU A CA 1
ATOM 664 C C . GLU A 1 89 ? -0.803 -4.109 5.993 1.00 98.06 89 GLU A C 1
ATOM 666 O O . GLU A 1 89 ? -1.613 -4.741 5.315 1.00 98.06 89 GLU A O 1
ATOM 671 N N . LEU A 1 90 ? -0.108 -3.084 5.501 1.00 98.19 90 LEU A N 1
ATOM 672 C CA . LEU A 1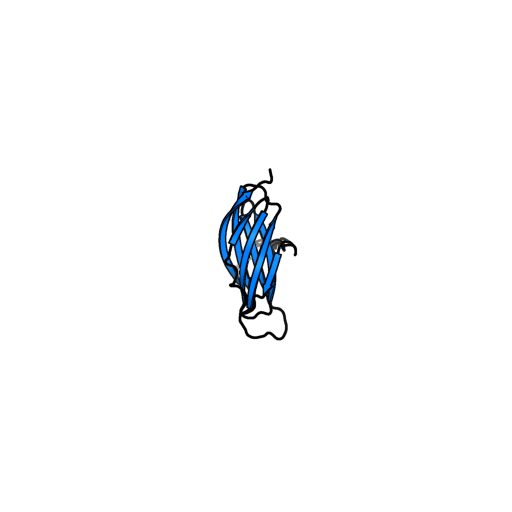 90 ? -0.148 -2.651 4.107 1.00 98.19 90 LEU A CA 1
ATOM 673 C C . LEU A 1 90 ? 1.073 -3.201 3.361 1.00 98.19 90 LEU A C 1
ATOM 675 O O . LEU A 1 90 ? 2.218 -2.942 3.729 1.00 98.19 90 LEU A O 1
ATOM 679 N N . THR A 1 91 ? 0.846 -3.949 2.286 1.00 98.06 91 THR A N 1
ATOM 680 C CA . THR A 1 91 ? 1.897 -4.416 1.379 1.00 98.06 91 THR A CA 1
ATOM 681 C C . THR A 1 91 ? 1.722 -3.782 0.007 1.00 98.06 91 THR A C 1
ATOM 683 O O . THR A 1 91 ? 0.731 -4.038 -0.672 1.00 98.06 91 THR A O 1
ATOM 686 N N . ILE A 1 92 ? 2.725 -3.032 -0.442 1.00 98.00 92 ILE A N 1
ATOM 687 C CA . ILE A 1 92 ? 2.827 -2.585 -1.830 1.00 98.00 92 ILE A CA 1
ATOM 688 C C . ILE A 1 92 ? 3.692 -3.594 -2.580 1.00 98.00 92 ILE A C 1
ATOM 690 O O . ILE A 1 92 ? 4.829 -3.861 -2.188 1.00 98.00 92 ILE A O 1
ATOM 694 N N . THR A 1 93 ? 3.162 -4.194 -3.639 1.00 96.94 93 THR A N 1
ATOM 695 C CA . THR A 1 93 ? 3.866 -5.190 -4.453 1.00 96.94 93 THR A CA 1
ATOM 696 C C . THR A 1 93 ? 4.240 -4.607 -5.802 1.00 96.94 93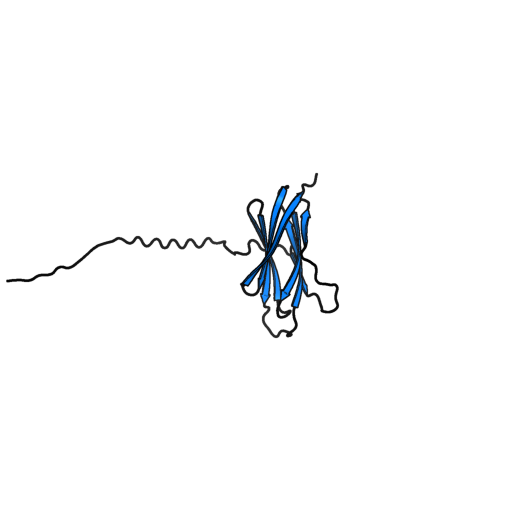 THR A C 1
ATOM 698 O O . THR A 1 93 ? 3.402 -3.998 -6.460 1.00 96.94 93 THR A O 1
ATOM 701 N N . ALA A 1 94 ? 5.474 -4.851 -6.236 1.00 96.25 94 ALA A N 1
ATOM 702 C CA . ALA A 1 94 ? 5.936 -4.578 -7.588 1.00 96.25 94 ALA A CA 1
ATOM 703 C C . ALA A 1 94 ? 6.127 -5.903 -8.337 1.00 96.25 94 ALA A C 1
ATOM 705 O O . ALA A 1 94 ? 7.038 -6.681 -8.029 1.00 96.25 94 ALA A O 1
ATOM 706 N N . GLU A 1 95 ? 5.305 -6.140 -9.358 1.00 93.25 95 GLU A N 1
ATOM 707 C CA . GLU A 1 95 ? 5.374 -7.332 -10.206 1.00 93.25 95 GLU A CA 1
ATOM 708 C C . GLU A 1 95 ? 5.898 -6.982 -11.596 1.00 93.25 95 GLU A C 1
ATOM 710 O O . GLU A 1 95 ? 5.410 -6.063 -12.254 1.00 93.25 95 GLU A O 1
ATOM 715 N N . ARG A 1 96 ? 6.946 -7.682 -12.041 1.00 91.62 96 ARG A N 1
ATOM 716 C CA . ARG A 1 96 ? 7.619 -7.364 -13.303 1.00 91.62 96 ARG A CA 1
ATOM 717 C C . ARG A 1 96 ? 6.677 -7.615 -14.482 1.00 91.62 96 ARG A C 1
ATOM 719 O O . ARG A 1 96 ? 6.202 -8.730 -14.679 1.00 91.62 96 ARG A O 1
ATOM 726 N N . LYS A 1 97 ? 6.504 -6.601 -15.328 1.00 88.88 97 LYS A N 1
ATOM 727 C CA . LYS A 1 97 ? 5.883 -6.749 -16.647 1.00 88.88 97 LYS A CA 1
ATOM 728 C C . LYS A 1 97 ? 6.853 -7.495 -17.566 1.00 88.88 97 LYS A C 1
ATOM 730 O O . LYS A 1 97 ? 8.043 -7.171 -17.616 1.00 88.88 97 LYS A O 1
ATOM 735 N N . GLY A 1 98 ? 6.360 -8.509 -18.276 1.00 83.50 98 GLY A N 1
ATOM 736 C CA . GLY A 1 98 ? 7.136 -9.187 -19.317 1.00 83.50 98 GLY A CA 1
ATOM 737 C C . GLY A 1 98 ? 7.477 -8.247 -20.483 1.00 83.50 98 GLY A C 1
ATOM 738 O O . GLY A 1 98 ? 6.819 -7.226 -20.674 1.00 83.50 98 GLY A O 1
ATOM 739 N N . GLY A 1 99 ? 8.492 -8.606 -21.275 1.00 86.25 99 GLY A N 1
ATOM 740 C CA . GLY A 1 99 ? 8.884 -7.877 -22.488 1.00 86.25 99 GLY A CA 1
ATOM 741 C C . GLY A 1 99 ? 10.180 -7.068 -22.368 1.00 86.25 99 GLY A C 1
ATOM 742 O O . GLY A 1 99 ? 10.928 -7.177 -21.394 1.00 86.25 99 GLY A O 1
ATOM 743 N N . VAL A 1 100 ? 10.463 -6.279 -23.409 1.00 86.94 100 VAL A N 1
ATOM 744 C CA . VAL A 1 100 ? 11.639 -5.399 -23.466 1.00 86.94 100 VAL A CA 1
ATOM 745 C C . VAL A 1 100 ? 11.421 -4.219 -22.527 1.00 86.94 100 VAL A C 1
ATOM 747 O O . VAL A 1 100 ? 10.397 -3.544 -22.602 1.00 86.94 100 VAL A O 1
ATOM 750 N N . CYS A 1 101 ? 12.397 -3.964 -21.659 1.00 90.19 101 CYS A N 1
ATOM 751 C CA . CYS A 1 101 ? 12.354 -2.857 -20.719 1.00 90.19 101 CYS A CA 1
ATOM 752 C C . CYS A 1 101 ? 13.541 -1.923 -20.908 1.00 90.19 101 CYS A C 1
ATOM 754 O O . CYS A 1 101 ? 14.670 -2.379 -21.087 1.00 90.19 101 CYS A O 1
ATOM 756 N N . ILE A 1 102 ? 13.290 -0.622 -20.796 1.00 87.19 102 ILE A N 1
ATOM 757 C CA . ILE A 1 102 ? 14.355 0.373 -20.693 1.00 87.19 102 ILE A CA 1
ATOM 758 C C . ILE A 1 102 ? 15.124 0.193 -19.377 1.00 87.19 102 ILE A C 1
ATOM 760 O O . ILE A 1 102 ? 14.542 -0.065 -18.323 1.00 87.19 102 ILE A O 1
ATOM 764 N N . THR A 1 103 ? 16.448 0.312 -19.434 1.00 88.81 103 THR A N 1
ATOM 765 C CA . THR A 1 103 ? 17.344 0.071 -18.294 1.00 88.81 103 THR A CA 1
ATOM 766 C C . THR A 1 103 ? 17.632 1.366 -17.538 1.00 88.81 103 THR A C 1
ATOM 768 O O . THR A 1 103 ? 18.755 1.865 -17.540 1.00 88.81 103 THR A O 1
ATOM 771 N N . VAL A 1 104 ? 16.595 1.933 -16.925 1.00 89.88 104 VAL A N 1
ATOM 772 C CA . VAL A 1 104 ? 16.669 3.126 -16.062 1.00 89.88 104 VAL A CA 1
ATOM 773 C C . VAL A 1 104 ? 15.954 2.837 -14.751 1.00 89.88 104 VAL A C 1
ATOM 775 O O . VAL A 1 104 ? 15.027 2.044 -14.758 1.00 89.88 104 VAL A O 1
ATOM 778 N N . ILE A 1 105 ? 16.335 3.458 -13.636 1.00 91.50 105 ILE A N 1
ATOM 779 C CA . ILE A 1 105 ? 15.641 3.244 -12.35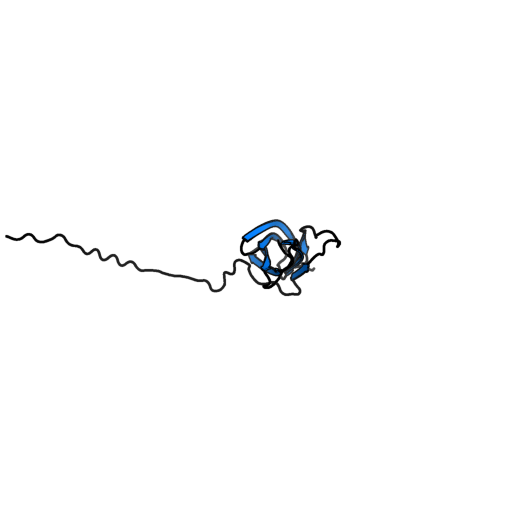5 1.00 91.50 105 ILE A CA 1
ATOM 780 C C . ILE A 1 105 ? 14.172 3.673 -12.488 1.00 91.50 105 ILE A C 1
ATOM 782 O O . ILE A 1 105 ? 13.881 4.752 -13.002 1.00 91.50 105 ILE A O 1
ATOM 786 N N . GLY A 1 106 ? 13.248 2.824 -12.036 1.00 92.62 106 GLY A N 1
ATOM 787 C CA . GLY A 1 106 ? 11.821 3.134 -12.011 1.00 92.62 106 GLY A CA 1
ATOM 788 C C . GLY A 1 106 ? 11.404 3.626 -10.633 1.00 92.62 106 GLY A C 1
ATOM 789 O O . GLY A 1 106 ? 11.568 2.890 -9.661 1.00 92.62 106 GLY A O 1
ATOM 790 N N . ASN A 1 107 ? 10.831 4.824 -10.548 1.00 94.31 107 ASN A N 1
ATOM 791 C CA . ASN A 1 107 ? 10.283 5.352 -9.303 1.00 94.31 107 ASN A CA 1
ATOM 792 C C . ASN A 1 107 ? 8.765 5.453 -9.403 1.00 94.31 107 ASN A C 1
ATOM 794 O O . ASN A 1 107 ? 8.256 6.091 -10.320 1.00 94.31 107 ASN A O 1
ATOM 798 N N . PHE A 1 108 ? 8.045 4.850 -8.467 1.00 95.62 108 PHE A N 1
ATOM 799 C CA . PHE A 1 108 ? 6.588 4.855 -8.451 1.00 95.62 108 PHE A CA 1
ATOM 800 C C . PHE A 1 108 ? 6.090 5.600 -7.222 1.00 95.62 108 PHE A C 1
ATOM 802 O O . PHE A 1 108 ? 6.342 5.146 -6.113 1.00 95.62 108 PHE A O 1
ATOM 809 N N . GLY A 1 109 ? 5.387 6.715 -7.403 1.00 96.50 109 GLY A N 1
ATOM 810 C CA . GLY A 1 109 ? 4.600 7.313 -6.325 1.00 96.50 109 GLY A CA 1
ATOM 811 C C . GLY A 1 109 ? 3.301 6.530 -6.172 1.00 96.50 109 GLY A C 1
ATOM 812 O O . GLY A 1 109 ? 2.721 6.142 -7.189 1.00 96.50 109 GLY A O 1
ATOM 813 N N . TYR A 1 110 ? 2.868 6.275 -4.943 1.00 97.50 110 TYR A N 1
ATOM 814 C CA . TYR A 1 110 ? 1.629 5.565 -4.656 1.00 97.50 110 TYR A CA 1
ATOM 815 C C . TYR A 1 110 ? 0.809 6.252 -3.571 1.00 97.50 110 TYR A C 1
ATOM 817 O O . TYR A 1 110 ? 1.348 6.919 -2.689 1.00 97.50 110 TYR A O 1
ATOM 825 N N . GLU A 1 111 ? -0.493 6.005 -3.642 1.00 98.25 111 GLU A N 1
ATOM 826 C CA . GLU A 1 111 ? -1.489 6.358 -2.639 1.00 98.25 111 GLU A CA 1
ATOM 827 C C . GLU A 1 111 ? -2.272 5.086 -2.310 1.00 98.25 111 GLU A C 1
ATOM 829 O O . GLU A 1 111 ? -2.658 4.336 -3.211 1.00 98.25 111 GLU A O 1
ATOM 834 N N . ALA A 1 112 ? -2.478 4.817 -1.025 1.00 98.50 112 ALA A N 1
ATOM 835 C CA . ALA A 1 112 ? -3.220 3.665 -0.535 1.00 98.50 112 ALA A CA 1
ATOM 836 C C . ALA A 1 112 ? -4.158 4.085 0.599 1.00 98.50 112 ALA A C 1
ATOM 838 O O . ALA A 1 112 ? -3.750 4.817 1.495 1.00 98.50 112 ALA A O 1
ATOM 839 N N . THR A 1 113 ? -5.392 3.591 0.601 1.00 98.62 113 THR A N 1
ATOM 840 C CA . THR A 1 113 ? -6.366 3.831 1.668 1.00 98.62 113 THR A CA 1
ATOM 841 C C . THR A 1 113 ? -6.927 2.510 2.181 1.00 98.62 113 THR A C 1
ATOM 843 O O . THR A 1 113 ? -7.409 1.683 1.416 1.00 98.62 113 THR A O 1
ATOM 846 N N . VAL A 1 114 ? -6.895 2.310 3.497 1.00 98.19 114 VAL A N 1
ATOM 847 C CA . VAL A 1 114 ? -7.568 1.196 4.175 1.00 98.19 114 VAL A CA 1
ATOM 848 C C . VAL A 1 114 ? -8.777 1.761 4.908 1.00 98.19 114 VAL A C 1
ATOM 850 O O . VAL A 1 114 ? -8.616 2.499 5.875 1.00 98.19 114 VAL A O 1
ATOM 853 N N . ARG A 1 115 ? -9.981 1.446 4.423 1.00 96.88 115 ARG A N 1
ATOM 854 C CA . ARG A 1 115 ? -11.261 1.981 4.923 1.00 96.88 115 ARG A CA 1
ATOM 855 C C . ARG A 1 115 ? -11.972 1.027 5.877 1.00 96.88 115 ARG A C 1
ATOM 857 O O . ARG A 1 115 ? -11.546 -0.112 6.065 1.00 96.88 115 ARG A O 1
ATOM 864 N N . ASN A 1 116 ? -13.122 1.483 6.376 1.00 95.38 116 ASN A N 1
ATOM 865 C CA . ASN A 1 116 ? -14.042 0.729 7.226 1.00 95.38 116 ASN A CA 1
ATOM 866 C C . ASN A 1 116 ? -13.365 0.264 8.522 1.00 95.38 116 ASN A C 1
ATOM 868 O O . ASN A 1 116 ? -13.559 -0.865 8.969 1.00 95.38 116 ASN A O 1
ATOM 872 N N . LEU A 1 117 ? -12.519 1.128 9.080 1.00 96.62 117 LEU A N 1
ATOM 873 C CA . LEU A 1 117 ? -11.856 0.911 10.356 1.00 96.62 117 LEU A CA 1
ATOM 874 C C . LEU A 1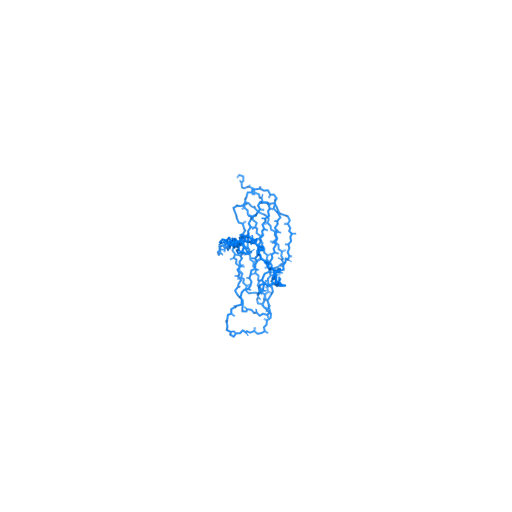 117 ? -12.704 1.511 11.477 1.00 96.62 117 LEU A C 1
ATOM 876 O O . LEU A 1 117 ? -13.216 2.621 11.347 1.00 96.62 117 LEU A O 1
ATOM 880 N N . ASP A 1 118 ? -12.824 0.791 12.589 1.00 96.69 118 ASP A N 1
ATOM 881 C CA . ASP A 1 118 ? -13.458 1.329 13.789 1.00 96.69 118 ASP A CA 1
ATOM 882 C C . ASP A 1 118 ? -12.586 2.436 14.404 1.00 96.69 118 ASP A C 1
ATOM 884 O O . ASP A 1 118 ? -11.360 2.311 14.414 1.00 96.69 118 ASP A O 1
ATOM 888 N N . PRO A 1 119 ? -13.168 3.473 15.024 1.00 97.50 119 PRO A N 1
ATOM 889 C CA . PRO A 1 119 ? -12.398 4.528 15.677 1.00 97.50 119 PRO A CA 1
ATOM 890 C C . PRO A 1 119 ? -11.406 3.997 16.724 1.00 97.50 119 PRO A C 1
ATOM 892 O O . PRO A 1 119 ? -11.674 3.026 17.450 1.00 97.50 119 PRO A O 1
ATOM 895 N N . GLY A 1 120 ? -10.238 4.633 16.813 1.00 97.56 120 GLY A N 1
ATOM 896 C CA . GLY A 1 120 ? -9.182 4.355 17.791 1.00 97.56 120 GLY A CA 1
ATOM 897 C C . GLY A 1 120 ? -7.776 4.312 17.191 1.00 97.56 120 GLY A C 1
ATOM 898 O O . GLY A 1 120 ? -7.564 4.618 16.022 1.00 97.56 120 GLY A O 1
ATOM 899 N N . THR A 1 121 ? -6.788 3.946 18.006 1.00 98.44 121 THR A N 1
ATOM 900 C CA . THR A 1 121 ? -5.378 3.916 17.587 1.00 98.44 121 THR A CA 1
ATOM 901 C C . THR A 1 121 ? -5.040 2.620 16.856 1.00 98.44 121 THR A C 1
ATOM 903 O O . THR A 1 121 ? -5.352 1.533 17.350 1.00 98.44 121 THR A O 1
ATOM 906 N N . TYR A 1 122 ? -4.372 2.735 15.710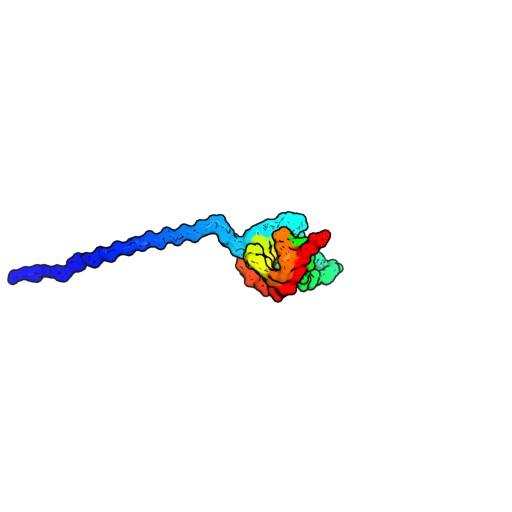 1.00 98.50 122 TYR A N 1
ATOM 907 C CA . TYR A 1 122 ? -3.865 1.618 14.919 1.00 98.50 122 TYR A CA 1
ATOM 908 C C . TYR A 1 122 ? -2.357 1.708 14.741 1.00 98.50 122 TYR A C 1
ATOM 910 O O . TYR A 1 122 ? -1.849 2.763 14.379 1.00 98.50 122 TYR A O 1
ATOM 918 N N . THR A 1 123 ? -1.673 0.574 14.875 1.00 98.69 123 THR A N 1
ATOM 919 C CA . THR A 1 123 ? -0.306 0.407 14.374 1.00 98.69 123 THR A CA 1
ATOM 920 C C . THR A 1 123 ? -0.364 0.045 12.897 1.00 98.69 123 THR A C 1
ATOM 922 O O . THR A 1 123 ? -0.902 -1.001 12.521 1.00 98.69 123 THR A O 1
ATOM 925 N N . VAL A 1 124 ? 0.210 0.884 12.048 1.00 98.62 124 VAL A N 1
ATOM 926 C CA . VAL A 1 124 ? 0.277 0.693 10.601 1.00 98.62 124 VAL A CA 1
ATOM 927 C C . VAL A 1 124 ? 1.676 0.227 10.236 1.00 98.62 124 VAL A C 1
ATOM 929 O O . VAL A 1 124 ? 2.654 0.896 10.549 1.00 98.62 124 VAL A O 1
ATOM 932 N N . ARG A 1 125 ? 1.777 -0.918 9.560 1.00 98.44 125 ARG A N 1
ATOM 933 C CA . ARG A 1 125 ? 3.024 -1.457 9.006 1.00 98.44 125 ARG A CA 1
ATOM 934 C C . ARG A 1 125 ? 2.979 -1.379 7.495 1.00 98.44 125 ARG A C 1
ATOM 936 O O . ARG A 1 125 ? 2.084 -1.960 6.884 1.00 98.44 125 ARG A O 1
ATOM 943 N N . VAL A 1 126 ? 3.967 -0.727 6.894 1.00 98.44 126 VAL A N 1
ATOM 944 C CA . VAL A 1 126 ? 4.086 -0.615 5.438 1.00 98.44 126 VAL A CA 1
ATOM 945 C C . VAL A 1 126 ? 5.243 -1.482 4.965 1.00 98.44 126 VAL A C 1
ATOM 947 O O . VAL A 1 126 ? 6.383 -1.325 5.395 1.00 98.44 126 VAL A O 1
ATOM 950 N N . THR A 1 127 ? 4.954 -2.418 4.066 1.00 98.25 127 THR A N 1
ATOM 951 C CA . THR A 1 127 ? 5.930 -3.334 3.473 1.00 98.25 127 THR A CA 1
ATOM 952 C C . THR A 1 127 ? 6.006 -3.139 1.968 1.00 98.25 127 THR A C 1
ATOM 954 O O . THR A 1 127 ? 4.999 -3.201 1.268 1.00 98.25 127 THR A O 1
ATOM 957 N N . HIS A 1 128 ? 7.219 -3.010 1.443 1.00 97.75 128 HIS A N 1
ATOM 958 C CA . HIS A 1 128 ? 7.489 -3.118 0.016 1.00 97.75 128 HIS A CA 1
ATOM 959 C C . HIS A 1 128 ? 7.878 -4.552 -0.341 1.00 97.75 128 HIS A C 1
ATOM 961 O O . HIS A 1 128 ? 8.756 -5.145 0.287 1.00 97.75 128 HIS A O 1
ATOM 967 N N . ALA A 1 129 ? 7.235 -5.113 -1.362 1.00 96.81 129 ALA A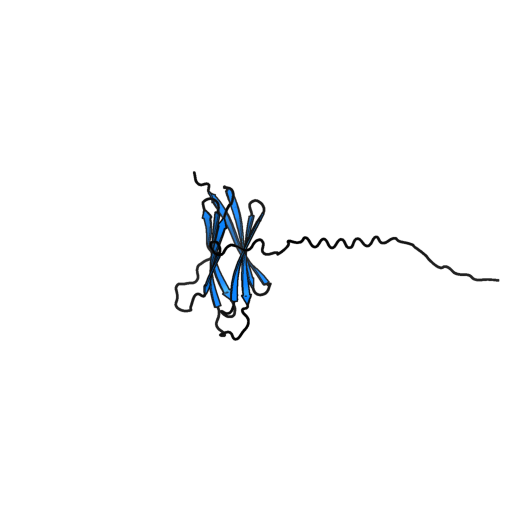 N 1
ATOM 968 C CA . ALA A 1 129 ? 7.507 -6.447 -1.876 1.00 96.81 129 ALA A CA 1
ATOM 969 C C . ALA A 1 129 ? 7.949 -6.381 -3.345 1.00 96.81 129 ALA A C 1
ATOM 971 O O . ALA A 1 129 ? 7.167 -6.034 -4.228 1.00 96.81 129 ALA A O 1
ATOM 972 N N . LEU A 1 130 ? 9.204 -6.741 -3.614 1.00 94.88 130 LEU A N 1
ATOM 973 C CA . LEU A 1 130 ? 9.797 -6.767 -4.953 1.00 94.88 130 LEU A CA 1
ATOM 974 C C . LEU A 1 130 ? 10.327 -8.169 -5.249 1.00 94.88 130 LEU A C 1
ATOM 976 O O . LEU A 1 130 ? 11.230 -8.642 -4.561 1.00 94.88 130 LEU A O 1
ATOM 980 N N . ASN A 1 131 ? 9.802 -8.823 -6.290 1.00 86.81 131 ASN A N 1
ATOM 981 C CA . ASN A 1 131 ? 10.200 -10.184 -6.684 1.00 86.81 131 ASN A CA 1
ATOM 982 C C . ASN A 1 131 ? 10.173 -11.182 -5.500 1.00 86.81 131 ASN A C 1
ATOM 984 O O . ASN A 1 131 ? 11.103 -11.962 -5.309 1.00 86.81 131 ASN A O 1
ATOM 988 N N . GLY A 1 132 ? 9.148 -11.095 -4.648 1.00 82.94 132 GLY A N 1
ATOM 989 C CA . GLY A 1 132 ? 9.009 -11.922 -3.442 1.00 82.94 132 GLY A CA 1
ATOM 990 C C . GLY A 1 132 ? 9.854 -11.478 -2.240 1.00 82.94 132 GLY A C 1
ATOM 991 O O . GLY A 1 132 ? 9.568 -11.894 -1.119 1.00 82.94 132 GLY A O 1
ATOM 992 N N . ARG A 1 133 ? 10.842 -10.590 -2.418 1.00 92.00 133 ARG A N 1
ATOM 993 C CA . ARG A 1 133 ? 11.601 -10.012 -1.303 1.00 92.00 133 ARG A CA 1
ATOM 994 C C . ARG A 1 133 ? 10.790 -8.906 -0.640 1.00 92.00 133 ARG A C 1
ATOM 996 O O . ARG A 1 133 ? 10.413 -7.945 -1.304 1.00 92.00 133 ARG A O 1
ATOM 1003 N N . ARG A 1 134 ? 10.560 -9.039 0.665 1.00 94.62 134 ARG A N 1
ATOM 1004 C CA . ARG A 1 134 ? 9.791 -8.094 1.482 1.00 94.62 134 ARG A CA 1
ATOM 1005 C C . ARG A 1 134 ? 10.722 -7.234 2.333 1.00 94.62 134 ARG A C 1
ATOM 1007 O O . ARG A 1 134 ? 11.716 -7.728 2.862 1.00 94.62 134 ARG A O 1
ATOM 1014 N N . THR A 1 135 ? 10.397 -5.958 2.466 1.00 96.25 135 THR A N 1
ATOM 1015 C CA . THR A 1 135 ? 11.115 -5.000 3.309 1.00 96.25 135 THR A CA 1
ATOM 1016 C C . THR A 1 135 ? 10.090 -4.100 3.977 1.00 96.25 135 THR A C 1
ATOM 1018 O O . THR A 1 135 ? 9.337 -3.420 3.283 1.00 96.25 135 THR A O 1
ATOM 1021 N N . GLU A 1 136 ? 10.033 -4.125 5.305 1.00 96.50 136 GLU A N 1
ATOM 1022 C CA . GLU A 1 136 ? 9.268 -3.136 6.062 1.00 96.50 136 GLU A CA 1
ATOM 1023 C C . GLU A 1 136 ? 9.954 -1.777 5.913 1.00 96.50 136 GLU A C 1
ATOM 1025 O O . GLU A 1 136 ? 11.173 -1.674 6.064 1.00 96.50 136 GLU A O 1
ATOM 1030 N N . VAL A 1 137 ? 9.180 -0.763 5.538 1.00 96.88 137 VAL A N 1
ATOM 1031 C CA . VAL A 1 137 ? 9.676 0.596 5.278 1.00 96.88 137 VAL A CA 1
ATOM 1032 C C . VAL A 1 137 ? 9.157 1.610 6.289 1.00 96.88 137 VAL A C 1
ATOM 1034 O O . VAL A 1 137 ? 9.775 2.656 6.445 1.00 96.88 137 VAL A O 1
ATOM 1037 N N . ALA A 1 138 ? 8.073 1.287 6.997 1.00 97.06 138 ALA A N 1
ATOM 1038 C CA . ALA A 1 138 ? 7.621 2.033 8.161 1.00 97.06 138 ALA A CA 1
ATOM 1039 C C . ALA A 1 138 ? 6.764 1.180 9.090 1.00 97.06 138 ALA A C 1
ATOM 1041 O O . ALA A 1 138 ? 6.081 0.243 8.660 1.00 97.06 138 ALA A O 1
ATOM 1042 N N . GLN A 1 139 ? 6.760 1.606 10.348 1.00 97.81 139 GLN A N 1
ATOM 1043 C CA . GLN A 1 139 ? 5.785 1.227 11.349 1.00 97.81 139 GLN A CA 1
ATOM 1044 C C . GLN A 1 139 ? 5.452 2.465 12.185 1.00 97.81 139 GLN A C 1
ATOM 1046 O O . GLN A 1 139 ? 6.337 2.996 12.854 1.00 97.81 139 GLN A O 1
ATOM 1051 N N . GLU A 1 140 ? 4.196 2.903 12.169 1.00 97.88 140 GLU A N 1
ATOM 1052 C CA . GLU A 1 140 ? 3.747 4.090 12.908 1.00 97.88 140 GLU A CA 1
ATOM 1053 C C . GLU A 1 140 ? 2.367 3.868 13.523 1.00 97.88 140 GLU A C 1
ATOM 1055 O O . GLU A 1 140 ? 1.549 3.127 12.977 1.00 97.88 140 GLU A O 1
ATOM 1060 N N . ASP A 1 141 ? 2.104 4.522 14.654 1.00 98.25 141 ASP A N 1
ATOM 1061 C CA . ASP A 1 141 ? 0.778 4.538 15.265 1.00 98.25 141 ASP A CA 1
ATOM 1062 C C . ASP A 1 141 ? 0.002 5.773 14.796 1.00 98.25 141 ASP A C 1
ATOM 1064 O O . ASP A 1 141 ? 0.499 6.897 14.876 1.00 98.25 141 ASP A O 1
ATOM 1068 N N . VAL A 1 142 ? -1.236 5.574 14.345 1.00 98.19 142 VAL A N 1
ATOM 1069 C CA . VAL A 1 142 ? -2.138 6.649 13.911 1.00 98.19 142 VAL A CA 1
ATOM 1070 C C . VAL A 1 142 ? -3.502 6.532 14.575 1.00 98.19 142 VAL A C 1
ATOM 1072 O O . VAL A 1 142 ? -3.926 5.448 14.979 1.00 98.19 142 VAL A O 1
ATOM 1075 N N . VAL A 1 143 ? -4.202 7.657 14.696 1.00 97.94 143 VAL A N 1
ATOM 1076 C CA . VAL A 1 143 ? -5.556 7.713 15.258 1.00 97.94 143 VAL A CA 1
ATOM 1077 C C . VAL A 1 143 ? -6.569 7.729 14.122 1.00 97.94 143 VAL A C 1
ATOM 1079 O O . VAL A 1 143 ? -6.528 8.617 13.279 1.00 97.94 143 VAL A O 1
ATOM 1082 N N . VAL A 1 144 ? -7.469 6.749 14.114 1.00 97.62 144 VAL A N 1
ATOM 1083 C CA . VAL A 1 144 ? -8.657 6.725 13.257 1.00 97.62 144 VAL A CA 1
ATOM 1084 C C . VAL A 1 144 ? -9.803 7.378 14.019 1.00 97.62 144 VAL A C 1
ATOM 1086 O O . VAL A 1 144 ? -10.113 6.978 15.147 1.00 97.62 144 VAL A O 1
ATOM 1089 N N . GLU A 1 145 ? -10.410 8.384 13.406 1.00 94.50 145 GLU A N 1
ATOM 1090 C CA . GLU A 1 145 ? -11.482 9.189 13.990 1.00 94.50 145 GLU A CA 1
ATOM 1091 C C . GLU A 1 145 ? -12.865 8.624 13.618 1.00 94.50 145 GLU A C 1
ATOM 1093 O O . GLU A 1 145 ? -12.992 7.728 12.775 1.00 94.50 145 GLU A O 1
ATOM 1098 N N . GLN A 1 146 ? -13.900 9.104 14.310 1.00 81.94 146 GLN A N 1
ATOM 1099 C CA . GLN A 1 146 ? -15.299 8.826 13.991 1.00 81.94 146 GLN A CA 1
ATOM 1100 C C . GLN A 1 146 ? -15.921 10.101 13.425 1.00 81.94 146 GLN A C 1
ATOM 1102 O O . GLN A 1 146 ? -15.851 11.129 14.100 1.00 81.94 146 GLN A O 1
ATOM 1107 N N . GLU A 1 147 ? -16.595 10.024 12.270 1.00 64.50 147 GLU A N 1
ATOM 1108 C CA . GLU A 1 147 ? -17.495 11.111 11.868 1.00 64.50 147 GLU A CA 1
ATOM 1109 C C . GLU A 1 147 ? -18.575 11.265 12.951 1.00 64.50 147 GLU A C 1
ATOM 1111 O O . GLU A 1 147 ? -19.280 10.304 13.284 1.00 64.50 147 GLU A O 1
ATOM 1116 N N . GLY A 1 148 ? -18.629 12.455 13.554 1.00 56.72 148 GLY A N 1
ATOM 1117 C CA . GLY A 1 148 ? -19.606 12.827 14.580 1.00 56.72 148 GLY A CA 1
ATOM 1118 C C . GLY A 1 148 ? -20.979 13.180 14.026 1.00 56.72 148 GLY A C 1
ATOM 1119 O O . GLY A 1 148 ? -21.077 13.541 12.832 1.00 56.72 148 GLY A O 1
#

Foldseek 3Di:
DDDDDDDDDDPDPPPPPPPPPPPVDPPVQAAWDDPVFKDKDWDDDPDDDWDPWDWAAEAQKIKTKGKDKDQFQQWDWTWGWDDDPQEIEIEIETHGHDDDTDRDITMMIMMGMDGRHDWAKHWYWYWYAYPNDIDTPDTDIYTHDHDD

Sequence (148 aa):
MRMLRVLSIVLAVVVSGCELVTDPNDDPRGTRLPSDDFSARLVQSGDAPLPELLIRGGDGHVAVEGAFVTPVPCYTMEGWARVRGRTVELTITAERKGGVCITVIGNFGYEATVRNLDPGTYTVRVTHALNGRRTEVAQEDVVVEQEG

Secondary structure (DSSP, 8-state):
-----------------------TT--TT-EEPPTTTEEEEEEPTTSSPPPPPEEEEEBTEEEEEEEEEESSS-EEEEEEEEEETTEEEEEEEEEEPPS----S-EEEEEEEEEESPPSEEEEEEEEEEETTEEEEEEEEEEEEB---